Protein AF-A0A5C6QMT7-F1 (afdb_monomer)

Radius of gyration: 26.99 Å; Cα contacts (8 Å, |Δi|>4): 14; chains: 1; bounding box: 52×49×71 Å

Structure (mmCIF, N/CA/C/O backbone):
data_AF-A0A5C6QMT7-F1
#
_entry.id   AF-A0A5C6QMT7-F1
#
loop_
_atom_site.group_PDB
_atom_site.id
_atom_site.type_symbol
_atom_site.label_atom_id
_atom_site.label_alt_id
_atom_site.label_comp_id
_atom_site.label_asym_id
_atom_site.label_entity_id
_atom_site.label_seq_id
_atom_site.pdbx_PDB_ins_code
_atom_site.Cartn_x
_atom_site.Cartn_y
_atom_site.Cartn_z
_atom_site.occupancy
_atom_site.B_iso_or_equiv
_atom_site.auth_seq_id
_atom_site.auth_comp_id
_atom_site.auth_asym_id
_atom_site.auth_atom_id
_atom_site.pdbx_PDB_model_num
ATOM 1 N N . MET A 1 1 ? 41.128 32.930 -3.468 1.00 43.56 1 MET A N 1
ATOM 2 C CA . MET A 1 1 ? 40.926 31.469 -3.564 1.00 43.56 1 MET A CA 1
ATOM 3 C C . MET A 1 1 ? 39.481 31.205 -3.165 1.00 43.56 1 MET A C 1
ATOM 5 O O . MET A 1 1 ? 39.139 31.477 -2.024 1.00 43.56 1 MET A O 1
ATOM 9 N N . PHE A 1 2 ? 38.605 30.839 -4.106 1.00 49.88 2 PHE A N 1
ATOM 10 C CA . PHE A 1 2 ? 37.191 30.590 -3.803 1.00 49.88 2 PHE A CA 1
ATOM 11 C C . PHE A 1 2 ? 37.075 29.227 -3.127 1.00 49.88 2 PHE A C 1
ATOM 13 O O . PHE A 1 2 ? 37.311 28.195 -3.754 1.00 49.88 2 PHE A O 1
ATOM 20 N N . THR A 1 3 ? 36.775 29.218 -1.833 1.00 57.59 3 THR A N 1
ATOM 21 C CA . THR A 1 3 ? 36.464 27.989 -1.111 1.00 57.59 3 THR A CA 1
ATOM 22 C C . THR A 1 3 ? 35.109 27.495 -1.604 1.00 57.59 3 THR A C 1
ATOM 24 O O . THR A 1 3 ? 34.082 28.148 -1.432 1.00 57.59 3 THR A O 1
ATOM 27 N N . LYS A 1 4 ? 35.115 26.357 -2.302 1.00 58.53 4 LYS A N 1
ATOM 28 C CA . LYS A 1 4 ? 33.904 25.687 -2.773 1.00 58.53 4 LYS A CA 1
ATOM 29 C C . LYS A 1 4 ? 33.139 25.203 -1.541 1.00 58.53 4 LYS A C 1
ATOM 31 O O . LYS A 1 4 ? 33.473 24.165 -0.979 1.00 58.53 4 LYS A O 1
ATOM 36 N N . ILE A 1 5 ? 32.164 25.988 -1.088 1.00 64.25 5 ILE A N 1
ATOM 37 C CA . ILE A 1 5 ? 31.216 25.559 -0.060 1.00 64.25 5 ILE A CA 1
ATOM 38 C C . ILE A 1 5 ? 30.490 24.346 -0.658 1.00 64.25 5 ILE A C 1
ATOM 40 O O . ILE A 1 5 ? 29.959 24.467 -1.768 1.00 64.25 5 ILE A O 1
ATOM 44 N N . PRO A 1 6 ? 30.514 23.168 -0.012 1.00 58.84 6 PRO A N 1
ATOM 45 C CA . PRO A 1 6 ? 29.771 22.032 -0.517 1.00 58.84 6 PRO A CA 1
ATOM 46 C C . PRO A 1 6 ? 28.302 22.428 -0.477 1.00 58.84 6 PRO A C 1
ATOM 48 O O . PRO A 1 6 ? 27.753 22.691 0.589 1.00 58.84 6 PRO A O 1
ATOM 51 N N . GLN A 1 7 ? 27.678 22.529 -1.646 1.00 58.06 7 GLN A N 1
ATOM 52 C CA . GLN A 1 7 ? 26.238 22.668 -1.725 1.00 58.06 7 GLN A CA 1
ATOM 53 C C . GLN A 1 7 ? 25.664 21.324 -1.295 1.00 58.06 7 GLN A C 1
ATOM 55 O O . GLN A 1 7 ? 25.562 20.400 -2.098 1.00 58.06 7 GLN A O 1
ATOM 60 N N . THR A 1 8 ? 25.349 21.195 -0.009 1.00 57.12 8 THR A N 1
ATOM 61 C CA . THR A 1 8 ? 24.421 20.176 0.469 1.00 57.12 8 THR A CA 1
ATOM 62 C C . THR A 1 8 ? 23.069 20.563 -0.108 1.00 57.12 8 THR A C 1
ATOM 64 O O . THR A 1 8 ? 22.313 21.323 0.487 1.00 57.12 8 THR A O 1
ATOM 67 N N . THR A 1 9 ? 22.831 20.176 -1.356 1.00 55.50 9 THR A N 1
ATOM 68 C CA . THR A 1 9 ? 21.536 20.347 -1.999 1.00 55.50 9 THR A CA 1
ATOM 69 C C . THR A 1 9 ? 20.500 19.663 -1.106 1.00 55.50 9 THR A C 1
ATOM 71 O O . THR A 1 9 ? 20.751 18.542 -0.662 1.00 55.50 9 THR A O 1
ATOM 74 N N . ASP A 1 10 ? 19.339 20.284 -0.886 1.00 55.84 10 ASP A N 1
ATOM 75 C CA . ASP A 1 10 ? 18.160 19.731 -0.181 1.00 55.84 10 ASP A CA 1
ATOM 76 C C . ASP A 1 10 ? 17.584 18.442 -0.831 1.00 55.84 10 ASP A C 1
ATOM 78 O O . ASP A 1 10 ? 16.423 18.087 -0.657 1.00 55.84 10 ASP A O 1
ATOM 82 N N . SER A 1 11 ? 18.373 17.734 -1.642 1.00 55.50 11 SER A N 1
ATOM 83 C CA . SER A 1 11 ? 17.926 16.755 -2.628 1.00 55.50 11 SER A CA 1
ATOM 84 C C . SER A 1 11 ? 18.690 15.430 -2.580 1.00 55.50 11 SER A C 1
ATOM 86 O O . SER A 1 11 ? 18.597 14.630 -3.504 1.00 55.50 11 SER A O 1
ATOM 88 N N . GLN A 1 12 ? 19.410 15.133 -1.496 1.00 57.56 12 GLN A N 1
ATOM 89 C CA . GLN A 1 12 ? 19.783 13.744 -1.198 1.00 57.56 12 GLN A CA 1
ATOM 90 C C . GLN A 1 12 ? 18.687 13.093 -0.355 1.00 57.56 12 GLN A C 1
ATOM 92 O O . GLN A 1 12 ? 18.908 12.664 0.775 1.00 57.56 12 GLN A O 1
ATOM 97 N N . LEU A 1 13 ? 17.475 13.022 -0.910 1.00 59.78 13 LEU A N 1
ATOM 98 C CA . LEU A 1 13 ? 16.479 12.093 -0.395 1.00 59.78 13 LEU A CA 1
ATOM 99 C C . LEU A 1 13 ? 17.014 10.691 -0.689 1.00 59.78 13 LEU A C 1
ATOM 101 O O . LEU A 1 13 ? 17.025 10.247 -1.834 1.00 59.78 13 LEU A O 1
ATOM 105 N N . SER A 1 14 ? 17.531 10.026 0.346 1.00 71.25 14 SER A N 1
ATOM 106 C CA . SER A 1 14 ? 17.881 8.609 0.259 1.00 71.25 14 SER A CA 1
ATOM 107 C C . SER A 1 14 ? 16.661 7.841 -0.248 1.00 71.25 14 SER A C 1
ATOM 109 O O . SER A 1 14 ? 15.531 8.160 0.135 1.00 71.25 14 SER A O 1
ATOM 111 N N . ASN A 1 15 ? 16.876 6.818 -1.076 1.00 74.88 15 ASN A N 1
ATOM 112 C CA . ASN A 1 15 ? 15.798 5.939 -1.534 1.00 74.88 15 ASN A CA 1
ATOM 113 C C . ASN A 1 15 ? 14.968 5.423 -0.348 1.00 74.88 15 ASN A C 1
ATOM 115 O O . ASN A 1 15 ? 13.750 5.357 -0.443 1.00 74.88 15 ASN A O 1
ATOM 119 N N . GLU A 1 16 ? 15.616 5.171 0.792 1.00 77.12 16 GLU A N 1
ATOM 120 C CA . GLU A 1 16 ? 14.966 4.785 2.048 1.00 77.12 16 GLU A CA 1
ATOM 121 C C . GLU A 1 16 ? 14.026 5.872 2.597 1.00 77.12 16 GLU A C 1
ATOM 123 O O . GLU A 1 16 ? 12.931 5.586 3.080 1.00 77.12 16 GLU A O 1
ATOM 128 N N . GLY A 1 17 ? 14.427 7.141 2.497 1.00 78.50 17 GLY A N 1
ATOM 129 C CA . GLY A 1 17 ? 13.606 8.282 2.902 1.00 78.50 17 GLY A CA 1
ATOM 130 C C . GLY A 1 17 ? 12.374 8.446 2.014 1.00 78.50 17 GLY A C 1
ATOM 131 O O . GLY A 1 17 ? 11.277 8.677 2.520 1.00 78.50 17 GLY A O 1
ATOM 132 N N . LEU A 1 18 ? 12.535 8.250 0.701 1.00 79.75 18 LEU A N 1
ATOM 133 C CA . LEU A 1 18 ? 11.418 8.252 -0.248 1.00 79.75 18 LEU A CA 1
ATOM 134 C C . LEU A 1 18 ? 10.459 7.088 0.008 1.00 79.75 18 LEU A C 1
ATOM 136 O O . LEU A 1 18 ? 9.247 7.297 0.058 1.00 79.75 18 LEU A O 1
ATOM 140 N N . THR A 1 19 ? 10.975 5.875 0.217 1.00 81.75 19 THR A N 1
ATOM 141 C CA . THR A 1 19 ? 10.128 4.709 0.496 1.00 81.75 19 THR A CA 1
ATOM 142 C C . THR A 1 19 ? 9.360 4.874 1.797 1.00 81.75 19 THR A C 1
ATOM 144 O O . THR A 1 19 ? 8.168 4.584 1.835 1.00 81.75 19 THR A O 1
ATOM 147 N N . ASN A 1 20 ? 9.999 5.401 2.844 1.00 84.44 20 ASN A N 1
ATOM 148 C CA . ASN A 1 20 ? 9.335 5.637 4.124 1.00 84.44 20 ASN A CA 1
ATOM 149 C C . ASN A 1 20 ? 8.228 6.691 4.002 1.00 84.44 20 ASN A C 1
ATOM 151 O O . ASN A 1 20 ? 7.158 6.517 4.584 1.00 84.44 20 ASN A O 1
ATOM 155 N N . LEU A 1 21 ? 8.448 7.746 3.210 1.00 85.94 21 LEU A N 1
ATOM 156 C CA . LEU A 1 21 ? 7.431 8.764 2.950 1.00 85.94 21 LEU A CA 1
ATOM 157 C C . LEU A 1 21 ? 6.219 8.179 2.211 1.00 85.94 21 LEU A C 1
ATOM 159 O O . LEU A 1 21 ? 5.085 8.404 2.626 1.00 85.94 21 LEU A O 1
ATOM 163 N N . ILE A 1 22 ? 6.460 7.394 1.158 1.00 86.75 22 ILE A N 1
ATOM 164 C CA . ILE A 1 22 ? 5.399 6.755 0.366 1.00 86.75 22 ILE A CA 1
ATOM 165 C C . ILE A 1 22 ? 4.604 5.761 1.219 1.00 86.75 22 ILE A C 1
ATOM 167 O O . ILE A 1 22 ? 3.375 5.762 1.180 1.00 86.75 22 ILE A O 1
ATOM 171 N N . VAL A 1 23 ? 5.286 4.924 2.009 1.00 88.25 23 VAL A N 1
ATOM 172 C CA . VAL A 1 23 ? 4.622 3.957 2.897 1.00 88.25 23 VAL A CA 1
ATOM 173 C C . VAL A 1 23 ? 3.789 4.684 3.952 1.00 88.25 23 VAL A C 1
ATOM 175 O O . VAL A 1 23 ? 2.642 4.307 4.174 1.00 88.25 23 VAL A O 1
ATOM 178 N N . SER A 1 24 ? 4.319 5.748 4.557 1.00 87.75 24 SER A N 1
ATOM 179 C CA . SER A 1 24 ? 3.597 6.552 5.549 1.00 87.75 24 SER A CA 1
ATOM 180 C C . SER A 1 24 ? 2.326 7.190 4.971 1.00 87.75 24 SER A C 1
ATOM 182 O O . SER A 1 24 ? 1.243 7.062 5.547 1.00 87.75 24 SER A O 1
ATOM 184 N N . ASP A 1 25 ? 2.421 7.79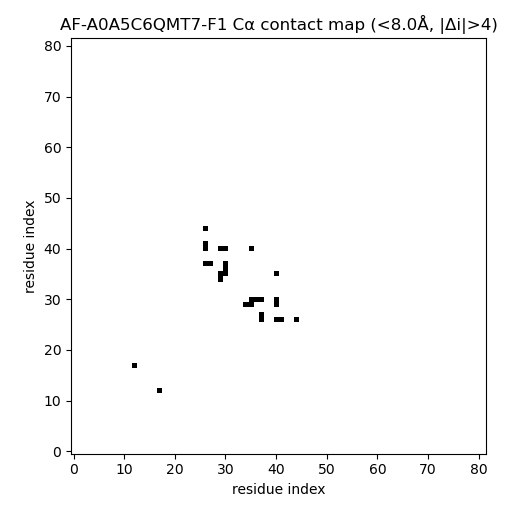9 3.786 1.00 89.44 25 ASP A N 1
ATOM 185 C CA . ASP A 1 25 ? 1.263 8.385 3.101 1.00 89.44 25 ASP A CA 1
ATOM 186 C C . ASP A 1 25 ? 0.212 7.320 2.740 1.00 89.44 25 ASP A C 1
ATOM 188 O O . ASP A 1 25 ? -0.986 7.509 2.969 1.00 89.44 25 ASP A O 1
ATOM 192 N N . ALA A 1 26 ? 0.648 6.151 2.259 1.00 88.31 26 ALA A N 1
ATOM 193 C CA . ALA A 1 26 ? -0.246 5.035 1.960 1.00 88.31 26 ALA A CA 1
ATOM 194 C C . ALA A 1 26 ? -0.983 4.526 3.210 1.00 88.31 26 ALA A C 1
ATOM 196 O O . ALA A 1 26 ? -2.196 4.313 3.160 1.00 88.31 26 ALA A O 1
ATOM 197 N N . LEU A 1 27 ? -0.287 4.373 4.342 1.00 90.69 27 LEU A N 1
ATOM 198 C CA . LEU A 1 27 ? -0.904 3.961 5.607 1.00 90.69 27 LEU A CA 1
ATOM 199 C C . LEU A 1 27 ? -1.942 4.971 6.091 1.00 90.69 27 LEU A C 1
ATOM 201 O O . LEU A 1 27 ? -3.041 4.571 6.480 1.00 90.69 27 LEU A O 1
ATOM 205 N N . SER A 1 28 ? -1.623 6.264 6.010 1.00 90.56 28 SER A N 1
ATOM 206 C CA . SER A 1 28 ? -2.545 7.341 6.376 1.00 90.56 28 SER A CA 1
ATOM 207 C C . SER A 1 28 ? -3.812 7.310 5.519 1.00 90.56 28 SER A C 1
ATOM 209 O O . SER A 1 28 ? -4.923 7.318 6.049 1.00 90.56 28 SER A O 1
ATOM 211 N N . LYS A 1 29 ? -3.671 7.161 4.195 1.00 89.81 29 LYS A N 1
ATOM 212 C CA . LYS A 1 29 ? -4.817 7.050 3.277 1.00 89.81 29 LYS A CA 1
ATOM 213 C C . LYS A 1 29 ? -5.664 5.810 3.545 1.00 89.81 29 LYS A C 1
ATOM 215 O O . LYS A 1 29 ? -6.888 5.908 3.567 1.00 89.81 29 LYS A O 1
ATOM 220 N N . ILE A 1 30 ? -5.043 4.651 3.765 1.00 87.25 30 ILE A N 1
ATOM 221 C CA . ILE A 1 30 ? -5.774 3.411 4.067 1.00 87.25 30 ILE A CA 1
ATOM 222 C C . ILE A 1 30 ? -6.535 3.564 5.383 1.00 87.25 30 ILE A C 1
ATOM 224 O O . ILE A 1 30 ? -7.719 3.237 5.441 1.00 87.25 30 ILE A O 1
ATOM 228 N N . SER A 1 31 ? -5.888 4.104 6.415 1.00 89.00 31 SER A N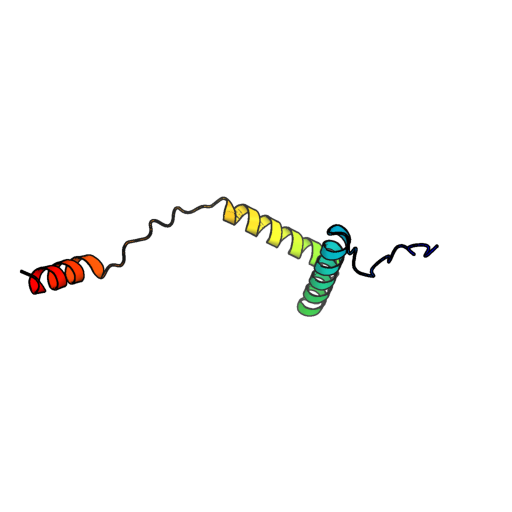 1
ATOM 229 C CA . SER A 1 31 ? -6.514 4.398 7.707 1.00 89.00 31 SER A CA 1
ATOM 230 C C . SER A 1 31 ? -7.721 5.330 7.549 1.00 89.00 31 SER A C 1
ATOM 232 O O . SER A 1 31 ? -8.812 5.004 8.012 1.00 89.00 31 SER A O 1
ATOM 234 N N . GLN A 1 32 ? -7.585 6.425 6.793 1.00 90.50 32 GLN A N 1
ATOM 235 C CA . GLN A 1 32 ? -8.682 7.366 6.527 1.00 90.50 32 GLN A CA 1
ATOM 236 C C . GLN A 1 32 ? -9.852 6.734 5.762 1.00 90.50 32 GLN A C 1
ATOM 238 O O . GLN A 1 32 ? -11.008 7.013 6.073 1.00 90.50 32 GLN A O 1
ATOM 243 N N . LEU A 1 33 ? -9.570 5.886 4.771 1.00 90.19 33 LEU A N 1
ATOM 244 C CA . LEU A 1 33 ? -10.601 5.250 3.944 1.00 90.19 33 LEU A CA 1
ATOM 245 C C . LEU A 1 33 ? -11.332 4.112 4.663 1.00 90.19 33 LEU A C 1
ATOM 247 O O . LEU A 1 33 ? -12.486 3.830 4.351 1.00 90.19 33 LEU A O 1
ATOM 251 N N . THR A 1 34 ? -10.661 3.438 5.595 1.00 86.44 34 THR A N 1
ATOM 252 C CA . THR A 1 34 ? -11.180 2.219 6.236 1.00 86.44 34 THR A CA 1
ATOM 253 C C . THR A 1 34 ? -11.572 2.417 7.699 1.00 86.44 34 THR A C 1
ATOM 255 O O . THR A 1 34 ? -12.240 1.558 8.270 1.00 86.44 34 THR A O 1
ATOM 258 N N . GLY A 1 35 ? -11.160 3.525 8.321 1.00 89.00 35 GLY A N 1
ATOM 259 C CA . GLY A 1 35 ? -11.300 3.759 9.760 1.00 89.00 35 GLY A CA 1
ATOM 260 C C . GLY A 1 35 ? -10.442 2.826 10.623 1.00 89.00 35 GLY A C 1
ATOM 261 O O . GLY A 1 35 ? -10.649 2.749 11.834 1.00 89.00 35 GLY A O 1
ATOM 262 N N . LEU A 1 36 ? -9.511 2.082 10.017 1.00 86.31 36 LEU A N 1
ATOM 263 C CA . LEU A 1 36 ? -8.664 1.112 10.704 1.00 86.31 36 LEU A CA 1
ATOM 264 C C . LEU A 1 36 ? -7.447 1.781 11.342 1.00 86.31 36 LEU A C 1
ATOM 266 O O . LEU A 1 36 ? -6.945 2.795 10.869 1.00 86.31 36 LEU A O 1
ATOM 270 N N . SER A 1 37 ? -6.919 1.165 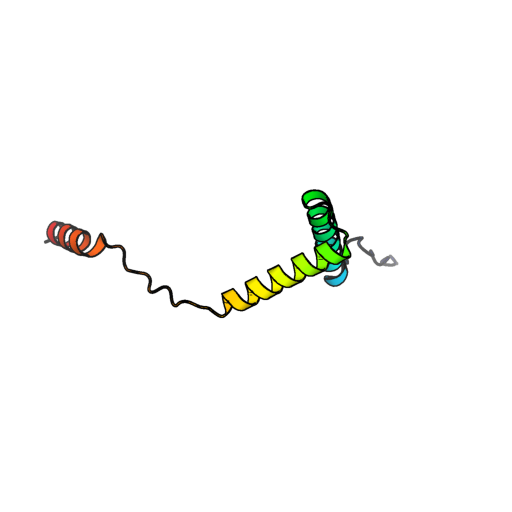12.398 1.00 87.81 37 SER A N 1
ATOM 271 C CA . SER A 1 37 ? -5.655 1.615 12.995 1.00 87.81 37 SER A CA 1
ATOM 272 C C . SER A 1 37 ? -4.488 1.458 12.008 1.00 87.81 37 SER A C 1
ATOM 274 O O . SER A 1 37 ? -4.486 0.536 11.192 1.00 87.81 37 SER A O 1
ATOM 276 N N . GLU A 1 38 ? -3.445 2.290 12.118 1.00 81.19 38 GLU A N 1
ATOM 277 C CA . GLU A 1 38 ? -2.246 2.203 11.257 1.00 81.19 38 GLU A CA 1
ATOM 278 C C . GLU A 1 38 ? -1.652 0.792 11.192 1.00 81.19 38 GLU A C 1
ATOM 280 O O . GLU A 1 38 ? -1.235 0.328 10.133 1.00 81.19 38 GLU A O 1
ATOM 285 N N . ARG A 1 39 ? -1.654 0.068 12.316 1.00 84.88 39 ARG A N 1
ATOM 286 C CA . ARG A 1 39 ? -1.135 -1.302 12.377 1.00 84.88 39 ARG A CA 1
ATOM 287 C C . ARG A 1 39 ? -1.955 -2.266 11.521 1.00 84.88 39 ARG A C 1
ATOM 289 O O . ARG A 1 39 ? -1.387 -3.142 10.877 1.00 84.88 39 ARG A O 1
ATOM 296 N N . GLN A 1 40 ? -3.275 -2.106 11.501 1.00 82.44 40 GLN A N 1
ATOM 297 C CA . GLN A 1 40 ? -4.164 -2.895 10.646 1.00 82.44 40 GLN A CA 1
ATOM 298 C C . GLN A 1 40 ? -4.022 -2.481 9.176 1.00 82.44 40 GLN A C 1
ATOM 300 O O . GLN A 1 40 ? -3.954 -3.350 8.310 1.00 82.44 40 GLN A O 1
ATOM 305 N N . ALA A 1 41 ? -3.885 -1.182 8.899 1.00 84.56 41 ALA A N 1
ATOM 306 C CA . ALA A 1 41 ? -3.603 -0.669 7.559 1.00 84.56 41 ALA A CA 1
ATOM 307 C C . ALA A 1 41 ? -2.285 -1.228 6.992 1.00 84.56 41 ALA A C 1
ATOM 309 O O . ALA A 1 41 ? -2.227 -1.607 5.824 1.00 84.56 41 ALA A O 1
ATOM 310 N N . PHE A 1 42 ? -1.250 -1.365 7.824 1.00 86.94 42 PHE A N 1
ATOM 311 C CA . PHE A 1 42 ? 0.028 -1.957 7.425 1.00 86.94 42 PHE A CA 1
ATOM 312 C C . PHE A 1 42 ? -0.084 -3.445 7.097 1.00 86.94 42 PHE A C 1
ATOM 314 O O . PHE A 1 42 ? 0.467 -3.912 6.097 1.00 86.94 42 PHE A O 1
ATOM 321 N N . VAL A 1 43 ? -0.835 -4.197 7.902 1.00 86.62 43 VAL A N 1
ATOM 322 C CA . VAL A 1 43 ? -1.105 -5.616 7.625 1.00 86.62 43 VAL A CA 1
ATOM 323 C C . VAL A 1 43 ? -1.840 -5.780 6.289 1.00 86.62 43 VAL A C 1
ATOM 325 O O . VAL A 1 43 ? -1.475 -6.650 5.505 1.00 86.62 43 VAL A O 1
ATOM 328 N N . LEU A 1 44 ? -2.808 -4.914 5.985 1.00 82.44 44 LEU A N 1
ATOM 329 C CA . LEU A 1 44 ? -3.518 -4.922 4.700 1.00 82.44 44 LEU A CA 1
ATOM 330 C C . LEU A 1 44 ? -2.630 -4.518 3.515 1.00 82.44 44 LEU A C 1
ATOM 332 O O . LEU A 1 44 ? -2.695 -5.127 2.449 1.00 82.44 44 LEU A O 1
ATOM 336 N N . LEU A 1 45 ? -1.780 -3.506 3.689 1.00 84.69 45 LEU A N 1
ATOM 337 C CA . LEU A 1 45 ? -0.857 -3.074 2.641 1.00 84.69 45 LEU A CA 1
ATOM 338 C C . LEU A 1 45 ? 0.150 -4.185 2.306 1.00 84.69 45 LEU A C 1
ATOM 340 O O . LEU A 1 45 ? 0.366 -4.511 1.140 1.00 84.69 45 LEU A O 1
ATOM 344 N N . SER A 1 46 ? 0.740 -4.800 3.333 1.00 83.94 46 SER A N 1
ATOM 345 C CA . SER A 1 46 ? 1.713 -5.886 3.169 1.00 83.94 46 SER A CA 1
ATOM 346 C C . SER A 1 46 ? 1.103 -7.149 2.558 1.00 83.94 46 SER A C 1
ATOM 348 O O . SER A 1 46 ? 1.742 -7.766 1.698 1.00 83.94 46 SER A O 1
ATOM 350 N N . SER A 1 47 ? -0.130 -7.518 2.927 1.00 81.56 47 SER A N 1
ATOM 351 C CA . SER A 1 47 ? -0.813 -8.664 2.317 1.00 81.56 47 SER A CA 1
ATOM 352 C C . SER A 1 47 ? -1.061 -8.435 0.824 1.00 81.56 47 SER A C 1
ATOM 354 O O . SER A 1 47 ? -0.736 -9.307 0.017 1.00 81.56 47 SER A O 1
ATOM 356 N N . GLN A 1 48 ? -1.525 -7.243 0.438 1.00 79.00 48 GLN A N 1
ATOM 357 C CA . GLN A 1 48 ? -1.812 -6.916 -0.959 1.00 79.00 48 GLN A CA 1
ATOM 358 C C . GLN A 1 48 ? -0.542 -6.843 -1.824 1.00 79.00 48 GLN A C 1
ATOM 360 O O . GLN A 1 48 ? -0.528 -7.351 -2.947 1.00 79.00 48 GLN A O 1
ATOM 365 N N . VAL A 1 49 ? 0.543 -6.256 -1.304 1.00 76.31 49 VAL A N 1
ATOM 366 C CA . VAL A 1 49 ? 1.841 -6.198 -2.007 1.00 76.31 49 VAL A CA 1
ATOM 367 C C . VAL A 1 49 ? 2.422 -7.602 -2.212 1.00 76.31 49 VAL A C 1
ATOM 369 O O . VAL A 1 49 ? 2.919 -7.922 -3.294 1.00 76.31 49 VAL A O 1
ATOM 372 N N . THR A 1 50 ? 2.317 -8.471 -1.204 1.00 73.69 50 THR A N 1
ATOM 373 C CA . THR A 1 50 ? 2.809 -9.858 -1.286 1.00 73.69 50 THR A CA 1
ATOM 374 C C . THR A 1 50 ? 1.977 -10.697 -2.262 1.00 73.69 50 THR A C 1
ATOM 376 O O . THR A 1 50 ? 2.531 -11.499 -3.019 1.00 73.69 50 THR A O 1
ATOM 379 N N . GLN A 1 51 ? 0.660 -10.478 -2.299 1.00 65.25 51 GLN A N 1
ATOM 380 C CA . GLN A 1 51 ? -0.245 -11.149 -3.232 1.00 65.25 51 GLN A CA 1
ATOM 381 C C . GLN A 1 51 ? 0.034 -10.743 -4.687 1.00 65.25 51 GLN A C 1
ATOM 383 O O . GLN A 1 51 ? 0.158 -11.614 -5.546 1.00 65.25 51 GLN A O 1
ATOM 388 N N . HIS A 1 52 ? 0.264 -9.452 -4.952 1.00 58.12 52 HIS A N 1
ATOM 389 C CA . HIS A 1 52 ? 0.639 -8.976 -6.288 1.00 58.12 52 HIS A CA 1
ATOM 390 C C . HIS A 1 52 ? 1.965 -9.589 -6.777 1.00 58.12 52 HIS A C 1
ATOM 392 O O . HIS A 1 52 ? 2.0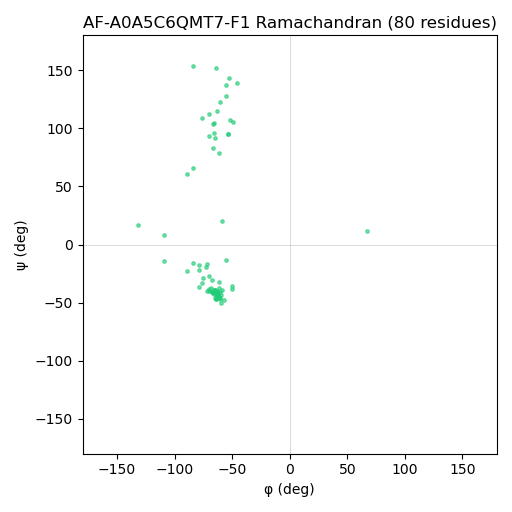91 -9.950 -7.944 1.00 58.12 52 HIS A O 1
ATOM 398 N N . ASN A 1 53 ? 2.956 -9.785 -5.901 1.00 57.75 53 ASN A N 1
ATOM 399 C CA . ASN A 1 53 ? 4.203 -10.466 -6.280 1.00 57.75 53 ASN A CA 1
ATOM 400 C C . ASN A 1 53 ? 4.013 -11.961 -6.600 1.00 57.75 53 ASN A C 1
ATOM 402 O O . ASN A 1 53 ? 4.730 -12.497 -7.444 1.00 57.75 53 ASN A O 1
ATOM 406 N N . SER A 1 54 ? 3.043 -12.635 -5.975 1.00 55.75 54 SER A N 1
ATOM 407 C CA . SER A 1 54 ? 2.725 -14.036 -6.298 1.00 55.75 54 SER A CA 1
ATOM 408 C C . SER A 1 54 ? 1.943 -14.184 -7.606 1.00 55.75 54 SER A C 1
ATOM 410 O O . SER A 1 54 ? 2.170 -15.143 -8.344 1.00 55.75 54 SER A O 1
ATOM 412 N N . ASP A 1 55 ? 1.081 -13.224 -7.946 1.00 53.28 55 ASP A N 1
ATOM 413 C CA . ASP A 1 55 ? 0.365 -13.223 -9.230 1.00 53.28 55 ASP A CA 1
ATOM 414 C C . ASP A 1 55 ? 1.290 -12.943 -10.425 1.00 53.28 55 ASP A C 1
ATOM 416 O O . ASP A 1 55 ? 1.061 -13.469 -11.511 1.00 53.28 55 ASP A O 1
ATOM 420 N N . ASN A 1 56 ? 2.403 -12.228 -10.228 1.00 52.78 56 ASN A N 1
ATOM 421 C CA . ASN A 1 56 ? 3.417 -12.041 -11.276 1.00 52.78 56 ASN A CA 1
ATOM 422 C C . ASN A 1 56 ? 4.245 -13.307 -11.583 1.00 52.78 56 ASN A C 1
ATOM 424 O O . ASN A 1 56 ? 4.862 -13.384 -12.644 1.00 52.78 56 ASN A O 1
ATOM 428 N N . ASN A 1 57 ? 4.239 -14.318 -10.703 1.00 50.97 57 ASN A N 1
ATOM 429 C CA . ASN A 1 57 ? 4.808 -15.643 -10.999 1.00 50.97 57 ASN A CA 1
ATOM 430 C C . ASN A 1 57 ? 3.826 -16.557 -11.742 1.00 50.97 57 ASN A C 1
ATOM 432 O O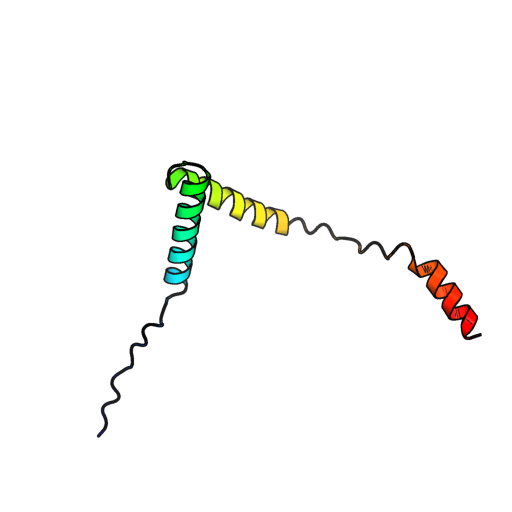 . ASN A 1 57 ? 4.242 -17.525 -12.378 1.00 50.97 57 ASN A O 1
ATOM 436 N N . HIS A 1 58 ? 2.534 -16.224 -11.747 1.00 49.81 58 HIS A N 1
ATOM 437 C CA . HIS A 1 58 ? 1.578 -16.803 -12.679 1.00 49.81 58 HIS A CA 1
ATOM 438 C C . HIS A 1 58 ? 1.644 -16.031 -13.994 1.00 49.81 58 HIS A C 1
ATOM 440 O O . HIS A 1 58 ? 0.677 -15.408 -14.432 1.00 49.81 58 HIS A O 1
ATOM 446 N N . GLN A 1 59 ? 2.789 -16.135 -14.676 1.00 51.81 59 GLN A N 1
ATOM 447 C CA . GLN A 1 59 ? 2.838 -15.964 -16.122 1.00 51.81 59 GLN A CA 1
ATOM 448 C C . GLN A 1 59 ? 1.961 -17.057 -16.740 1.00 51.81 59 GLN A C 1
ATOM 450 O O . GLN A 1 59 ? 2.432 -18.077 -17.244 1.00 51.81 59 GLN A O 1
ATOM 455 N N . LYS A 1 60 ? 0.640 -16.848 -16.714 1.00 49.62 60 LYS A N 1
ATOM 456 C CA . LYS A 1 60 ? -0.234 -17.382 -17.743 1.00 49.62 60 LYS A CA 1
ATOM 457 C C . LYS A 1 60 ? 0.419 -16.898 -19.023 1.00 49.62 60 LYS A C 1
ATOM 459 O O . LYS A 1 60 ? 0.409 -15.703 -19.307 1.00 49.62 60 LYS A O 1
ATOM 464 N N . ILE A 1 61 ? 1.046 -17.817 -19.748 1.00 55.28 61 ILE A N 1
ATOM 465 C CA . ILE A 1 61 ? 1.366 -17.623 -21.151 1.00 55.28 61 ILE A CA 1
ATOM 466 C C . ILE A 1 61 ? 0.022 -17.265 -21.770 1.00 55.28 61 ILE A C 1
ATOM 468 O O . ILE A 1 61 ? -0.814 -18.133 -22.037 1.00 55.28 61 ILE A O 1
ATOM 472 N N . VAL A 1 62 ? -0.237 -15.967 -21.898 1.00 49.81 62 VAL A N 1
ATOM 473 C CA . VAL A 1 62 ? -1.284 -15.453 -22.751 1.00 49.81 62 VAL A CA 1
ATOM 474 C C . VAL A 1 62 ? -0.781 -15.857 -24.119 1.00 49.81 62 VAL A C 1
ATOM 476 O O . VAL A 1 62 ? 0.038 -15.171 -24.725 1.00 49.81 62 VAL A O 1
ATOM 479 N N . LYS A 1 63 ? -1.192 -17.048 -24.574 1.00 51.47 63 LYS A N 1
ATOM 480 C CA . LYS A 1 63 ? -1.270 -17.317 -26.001 1.00 51.47 63 LYS A CA 1
ATOM 481 C C . LYS A 1 63 ? -2.041 -16.121 -26.516 1.00 51.47 63 LYS A C 1
ATOM 483 O O . LYS A 1 63 ? -3.227 -16.001 -26.219 1.00 51.47 63 LYS A O 1
ATOM 488 N N . VAL A 1 64 ? -1.328 -15.208 -27.168 1.00 56.56 64 VAL A N 1
ATOM 489 C CA . VAL A 1 64 ? -1.912 -14.168 -27.995 1.00 56.56 64 VAL A CA 1
ATOM 490 C C . VAL A 1 64 ? -2.793 -14.949 -28.948 1.00 56.56 64 VAL A C 1
ATOM 492 O O . VAL A 1 64 ? -2.314 -15.608 -29.870 1.00 56.56 64 VAL A O 1
ATOM 495 N N . GLN A 1 65 ? -4.068 -15.051 -28.590 1.00 53.97 65 GLN A N 1
ATOM 496 C CA . GLN A 1 65 ? -5.065 -15.670 -29.424 1.00 53.97 65 GLN A CA 1
ATOM 497 C C . GLN A 1 65 ? -5.100 -14.712 -30.603 1.00 53.97 65 GLN A C 1
ATOM 499 O O . GLN A 1 65 ? -5.510 -13.563 -30.441 1.00 53.97 65 GLN A O 1
ATOM 504 N N . ALA A 1 66 ? -4.497 -15.139 -31.716 1.00 58.50 66 ALA A N 1
ATOM 505 C CA . ALA A 1 66 ? -4.444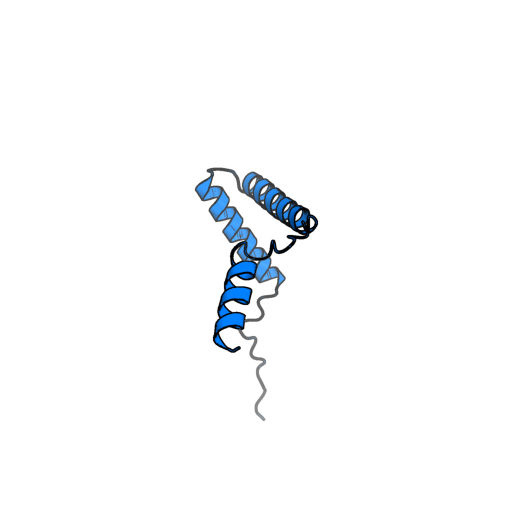 -14.351 -32.933 1.00 58.50 66 ALA A CA 1
ATOM 506 C C . ALA A 1 66 ? -5.846 -13.779 -33.190 1.00 58.50 66 ALA A C 1
ATOM 508 O O . ALA A 1 66 ? -6.828 -14.493 -32.935 1.00 58.50 66 ALA A O 1
ATOM 509 N N . PRO A 1 67 ? -5.968 -12.511 -33.616 1.00 54.47 67 PRO A N 1
ATOM 510 C CA . PRO A 1 67 ? -7.275 -11.900 -33.766 1.00 54.47 67 PRO A CA 1
ATOM 511 C C . PRO A 1 67 ? -8.123 -12.780 -34.686 1.00 54.47 67 PRO A C 1
ATOM 513 O O . PRO A 1 67 ? -7.692 -13.138 -35.782 1.00 54.47 67 PRO A O 1
ATOM 516 N N . LEU A 1 68 ? -9.326 -13.146 -34.231 1.00 56.97 68 LEU A N 1
ATOM 517 C CA . LEU A 1 68 ? -10.257 -14.035 -34.946 1.00 56.97 68 LEU A CA 1
ATOM 518 C C . LEU A 1 68 ? -10.592 -13.547 -36.374 1.00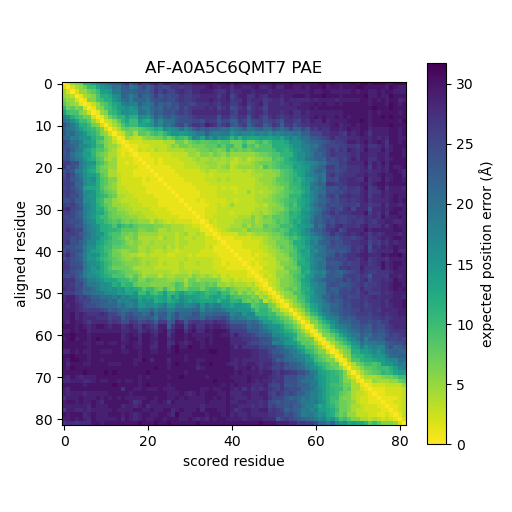 56.97 68 LEU A C 1
ATOM 520 O O . LEU A 1 68 ? -11.168 -14.301 -37.153 1.00 56.97 68 LEU A O 1
ATOM 524 N N . LEU A 1 69 ? -10.250 -12.298 -36.709 1.00 54.78 69 LEU A N 1
ATOM 525 C CA . LEU A 1 69 ? -10.555 -11.632 -37.974 1.00 54.78 69 LEU A CA 1
ATOM 526 C C . LEU A 1 69 ? -9.499 -11.828 -39.080 1.00 54.78 69 LEU A C 1
ATOM 528 O O . LEU A 1 69 ? -9.846 -11.724 -40.254 1.00 54.78 69 LEU A O 1
ATOM 532 N N . GLU A 1 70 ? -8.237 -12.141 -38.770 1.00 59.00 70 GLU A N 1
ATOM 533 C CA . GLU A 1 70 ? -7.161 -11.917 -39.758 1.00 59.00 70 GLU A CA 1
ATOM 534 C C . GLU A 1 70 ? -7.051 -12.967 -40.873 1.00 59.00 70 GLU A C 1
ATOM 536 O O . GLU A 1 70 ? -6.515 -12.668 -41.938 1.00 59.00 70 GLU A O 1
ATOM 541 N N . GLN A 1 71 ? -7.567 -14.188 -40.698 1.00 61.72 71 GLN A N 1
ATOM 542 C CA . GLN A 1 71 ? -7.387 -15.231 -41.722 1.00 61.72 71 GLN A CA 1
ATOM 543 C C . GLN A 1 71 ? -8.191 -14.958 -43.001 1.00 61.72 71 GLN A C 1
ATOM 545 O O . GLN A 1 71 ? -7.677 -15.160 -44.100 1.00 61.72 71 GLN A O 1
ATOM 550 N N . ASN A 1 72 ? -9.428 -14.470 -42.876 1.00 65.94 72 ASN A N 1
ATOM 551 C CA . ASN A 1 72 ? -10.270 -14.160 -44.036 1.00 65.94 72 ASN A CA 1
ATOM 552 C C . ASN A 1 72 ? -9.880 -12.826 -44.680 1.00 65.94 72 ASN A C 1
ATOM 554 O O . ASN A 1 72 ? -9.897 -12.703 -45.903 1.00 65.94 72 ASN A O 1
ATOM 558 N N . GLU A 1 73 ? -9.500 -11.841 -43.867 1.00 65.31 73 GLU A N 1
ATOM 559 C CA . GLU A 1 73 ? -9.121 -10.513 -44.345 1.00 65.31 73 GLU A CA 1
ATOM 560 C C . GLU A 1 73 ? -7.783 -10.550 -45.094 1.00 65.31 73 GLU A C 1
ATOM 562 O O . GLU A 1 73 ? -7.660 -9.958 -46.164 1.00 65.31 73 GLU A O 1
ATOM 567 N N . PHE A 1 74 ? -6.819 -11.351 -44.625 1.00 71.50 74 PHE A N 1
ATOM 568 C CA . PHE A 1 74 ? -5.568 -11.585 -45.346 1.00 71.50 74 PHE A CA 1
ATOM 569 C C . PHE A 1 74 ? -5.799 -12.230 -46.719 1.00 71.50 74 PHE A C 1
ATOM 571 O O . PHE A 1 74 ? -5.240 -11.778 -47.718 1.00 71.50 74 PHE A O 1
ATOM 578 N N . GLN A 1 75 ? -6.652 -13.259 -46.791 1.00 73.88 75 GLN A N 1
ATOM 579 C CA . GLN A 1 75 ? -6.993 -13.916 -48.058 1.00 73.88 75 GLN A CA 1
ATOM 580 C C . GLN A 1 75 ? -7.696 -12.945 -49.015 1.00 73.88 75 GLN A C 1
ATOM 582 O O . GLN A 1 75 ? -7.330 -12.862 -50.188 1.00 73.88 75 GLN A O 1
ATOM 587 N N . PHE A 1 76 ? -8.634 -12.141 -48.509 1.00 77.50 76 PHE A N 1
ATOM 588 C CA . PHE A 1 76 ? -9.297 -11.102 -49.292 1.00 77.50 76 PHE A CA 1
ATOM 589 C C . PHE A 1 76 ? -8.303 -10.069 -49.841 1.00 77.50 76 PHE A C 1
ATOM 591 O O . PHE A 1 76 ? -8.272 -9.844 -51.049 1.00 77.50 76 PHE A O 1
ATOM 598 N N . ILE A 1 77 ? -7.432 -9.506 -48.998 1.00 76.69 77 ILE A N 1
ATOM 599 C CA . ILE A 1 77 ? -6.410 -8.541 -49.430 1.00 76.69 77 ILE A CA 1
ATOM 600 C C . ILE A 1 77 ? -5.480 -9.175 -50.471 1.00 76.69 77 ILE A C 1
ATOM 602 O O . ILE A 1 77 ? -5.213 -8.558 -51.498 1.00 76.69 77 ILE A O 1
ATOM 606 N N . SER A 1 78 ? -5.038 -10.419 -50.265 1.00 75.56 78 SER A N 1
ATOM 607 C CA . SER A 1 78 ? -4.172 -11.112 -51.227 1.00 75.56 78 SER A CA 1
ATOM 608 C C . SER A 1 78 ? -4.833 -11.308 -52.598 1.00 75.56 78 SER A C 1
ATOM 610 O O . SER A 1 78 ? -4.155 -11.225 -53.618 1.00 75.56 78 SER A O 1
ATOM 612 N N . SER A 1 79 ? -6.160 -11.478 -52.640 1.00 78.00 79 SER A N 1
ATOM 613 C CA . SER A 1 79 ? -6.911 -11.587 -53.895 1.00 78.00 79 SER A CA 1
ATOM 614 C C . SER A 1 79 ? -7.045 -10.267 -54.664 1.00 78.00 79 SER A C 1
ATOM 616 O O . SER A 1 79 ? -7.296 -10.300 -55.861 1.00 78.00 79 SER A O 1
ATOM 618 N N . LEU A 1 80 ? -6.859 -9.112 -54.011 1.00 77.81 80 LEU A N 1
ATOM 619 C CA . LEU A 1 80 ? -6.919 -7.793 -54.661 1.00 77.81 80 LEU A CA 1
ATOM 620 C C . LEU A 1 80 ? -5.642 -7.437 -55.436 1.00 77.81 80 LEU A C 1
ATOM 622 O O . LEU A 1 80 ? -5.663 -6.511 -56.244 1.00 77.81 80 LEU A O 1
ATOM 626 N N . PHE A 1 81 ? -4.535 -8.129 -55.163 1.00 79.94 81 PHE A N 1
ATOM 627 C CA . PHE A 1 81 ? 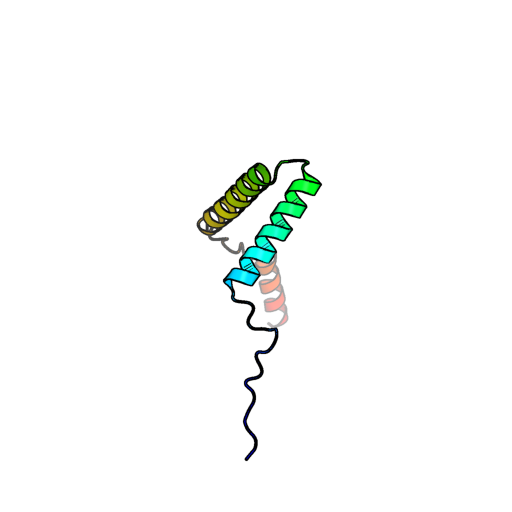-3.229 -7.878 -55.783 1.00 79.94 81 PHE A CA 1
ATOM 628 C C . PHE A 1 81 ? -2.795 -8.982 -56.761 1.00 79.94 81 PHE A C 1
ATOM 630 O O . PHE A 1 81 ? -1.652 -8.957 -57.220 1.00 79.94 81 PHE A O 1
ATOM 637 N N . ASN A 1 82 ? -3.689 -9.929 -57.066 1.00 53.38 82 ASN A N 1
ATOM 638 C CA . ASN A 1 82 ? -3.506 -10.973 -58.079 1.00 53.38 82 ASN A CA 1
ATOM 639 C C . ASN A 1 82 ? -4.264 -10.634 -59.365 1.00 53.38 82 ASN A C 1
ATOM 641 O O . ASN A 1 82 ? -5.410 -10.143 -59.258 1.00 53.38 82 AS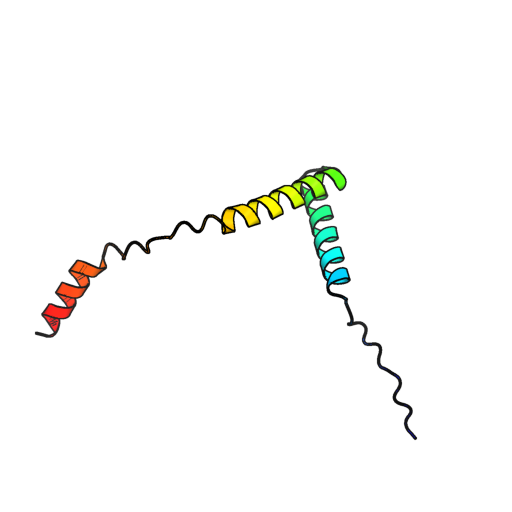N A O 1
#

Secondary structure (DSSP, 8-state):
---------TT---HHHHHHHHHHHHHHHHHHHH---HHHHHHHHHHHHHHHHHHTT----------TTHHHHHHHHHHHT-

Foldseek 3Di:
DDDPDPPPDPPPCDPVNVVVVVLVVQLVVQCVVPVDDSVVSNVVVVVVVVVVVVVVVPPPVPPVPPPPPCPVVVVVVVVVVD

Mean predicted aligned error: 17.89 Å

Nearest PDB structures (foldseek):
  1zx3-assembly1_A  TM=4.728E-01  e=6.407E+00  Nitrosomonas europaea ATCC 19718

Solvent-accessible surface area (backbone atoms only — not comparable to full-atom values): 5116 Å² total; per-residue (Å²): 133,87,79,80,73,80,77,80,62,100,72,78,69,46,71,67,55,52,52,52,50,53,52,51,53,50,28,52,51,44,15,71,76,66,75,43,55,59,71,56,25,45,54,54,52,52,52,52,55,54,50,54,60,55,54,66,72,58,68,68,78,72,69,76,71,70,69,93,63,51,72,64,52,51,54,53,56,55,57,74,78,104

Sequence (82 aa):
MFTKIPQTTDSQLSNEGLTNLIVSDALSKISQLTGLSERQAFVLLSSQVTQHNSDNNHQKIVKVQAPLLEQNEFQFISSLFN

pLDDT: mean 70.79, std 14.35, range [43.56, 90.69]

Organism: NCBI:txid89401